Protein AF-A0A6G0WN20-F1 (afdb_monomer_lite)

Sequence (132 aa):
MHGSSQLALGMSSASWMMPFSPRSVHMDTSSSTIPEEWRCRYKTGKCHYPRALKTNKKNGTDSFLLLCERHRRLQNKTKKRSDTKYKADRAMLRVVKRLHPELATAQPHSPETQCIATFSPSELDMLAFYLL

Organism: NCBI:txid100861

Structure (mmCIF, N/CA/C/O backbone):
data_AF-A0A6G0WN20-F1
#
_entry.id   AF-A0A6G0WN20-F1
#
loop_
_atom_site.group_PDB
_atom_site.id
_atom_site.type_symbol
_atom_site.label_atom_id
_atom_site.label_alt_id
_atom_site.label_comp_id
_atom_site.label_asym_id
_atom_site.label_entity_id
_atom_site.label_seq_id
_atom_site.pdbx_PDB_ins_code
_atom_site.Cartn_x
_atom_site.Cartn_y
_atom_site.Cartn_z
_atom_site.occupancy
_atom_site.B_iso_or_equiv
_atom_site.auth_seq_id
_atom_site.auth_comp_id
_atom_site.auth_asym_id
_atom_site.auth_atom_id
_atom_site.pdbx_PDB_model_num
ATOM 1 N N . MET A 1 1 ? 29.671 -37.260 -43.266 1.00 46.41 1 MET A N 1
ATOM 2 C CA . MET A 1 1 ? 29.925 -37.048 -41.827 1.00 46.41 1 MET A CA 1
ATOM 3 C C . MET A 1 1 ? 28.765 -36.237 -41.281 1.00 46.41 1 MET A C 1
ATOM 5 O O . MET A 1 1 ? 28.599 -35.097 -41.686 1.00 46.41 1 MET A O 1
ATOM 9 N N . HIS A 1 2 ? 27.892 -36.882 -40.509 1.00 43.25 2 HIS A N 1
ATOM 10 C CA . HIS A 1 2 ? 26.695 -36.273 -39.927 1.00 43.25 2 HIS A CA 1
ATOM 11 C C . HIS A 1 2 ? 27.062 -35.594 -38.604 1.00 43.25 2 HIS A C 1
ATOM 13 O O . HIS A 1 2 ? 27.810 -36.171 -37.819 1.00 43.25 2 HIS A O 1
ATOM 19 N N . GLY A 1 3 ? 26.531 -34.398 -38.357 1.00 38.94 3 GLY A N 1
ATOM 20 C CA . GLY A 1 3 ? 26.779 -33.653 -37.123 1.00 38.94 3 GLY A CA 1
ATOM 21 C C . GLY A 1 3 ? 25.831 -32.472 -36.962 1.00 38.94 3 GLY A C 1
ATOM 22 O O . GLY A 1 3 ? 26.258 -31.324 -36.976 1.00 38.94 3 GLY A O 1
ATOM 23 N N . SER A 1 4 ? 24.534 -32.761 -36.859 1.00 51.97 4 SER A N 1
ATOM 24 C CA . SER A 1 4 ? 23.513 -31.816 -36.408 1.00 51.97 4 SER A CA 1
ATOM 25 C C . SER A 1 4 ? 23.640 -31.624 -34.896 1.00 51.97 4 SER A C 1
ATOM 27 O O . SER A 1 4 ? 23.427 -32.572 -34.147 1.00 51.97 4 SER A O 1
ATOM 29 N N . SER A 1 5 ? 23.922 -30.403 -34.444 1.00 50.25 5 SER A N 1
ATOM 30 C CA . SER A 1 5 ? 23.819 -30.031 -33.028 1.00 50.25 5 SER A CA 1
ATOM 31 C C . SER A 1 5 ? 22.700 -29.012 -32.863 1.00 50.25 5 SER A C 1
ATOM 33 O O . SER A 1 5 ? 22.910 -27.806 -32.952 1.00 50.25 5 SER A O 1
ATOM 35 N N . GLN A 1 6 ? 21.489 -29.525 -32.648 1.00 53.09 6 GLN A N 1
ATOM 36 C CA . GLN A 1 6 ? 20.390 -28.759 -32.072 1.00 53.09 6 GLN A CA 1
ATOM 37 C C . GLN A 1 6 ? 20.513 -28.846 -30.551 1.00 53.09 6 GLN A C 1
ATOM 39 O O . GLN A 1 6 ? 20.384 -29.928 -29.984 1.00 53.09 6 GLN A O 1
ATOM 44 N N . LEU A 1 7 ? 20.737 -27.715 -29.886 1.00 52.06 7 LEU A N 1
ATOM 45 C CA . LEU A 1 7 ? 20.512 -27.591 -28.449 1.00 52.06 7 LEU A CA 1
ATOM 46 C C . LEU A 1 7 ? 19.322 -26.659 -28.244 1.00 52.06 7 LEU A C 1
ATOM 48 O O . LEU A 1 7 ? 19.456 -25.444 -28.141 1.00 52.06 7 LEU A O 1
ATOM 52 N N . ALA A 1 8 ? 18.138 -27.266 -28.224 1.00 49.22 8 ALA A N 1
ATOM 53 C CA . ALA A 1 8 ? 16.936 -26.657 -27.688 1.00 49.22 8 ALA A CA 1
ATOM 54 C C . ALA A 1 8 ? 17.016 -26.734 -26.157 1.00 49.22 8 ALA A C 1
ATOM 56 O O . ALA A 1 8 ? 16.840 -27.803 -25.575 1.00 49.22 8 ALA A O 1
ATOM 57 N N . LEU A 1 9 ? 17.296 -25.610 -25.499 1.00 53.66 9 LEU A N 1
ATOM 58 C CA . LEU A 1 9 ? 17.080 -25.476 -24.061 1.00 53.66 9 LEU A CA 1
ATOM 59 C C . LEU A 1 9 ? 15.734 -24.788 -23.856 1.00 53.66 9 LEU A C 1
ATOM 61 O O . LEU A 1 9 ? 15.554 -23.608 -24.154 1.00 53.66 9 LEU A O 1
ATOM 65 N N . GLY A 1 10 ? 14.771 -25.596 -23.418 1.00 41.00 10 GLY A N 1
ATOM 66 C CA . GLY A 1 10 ? 13.394 -25.206 -23.177 1.00 41.00 10 GLY A CA 1
ATOM 67 C C . GLY A 1 10 ? 13.287 -24.085 -22.150 1.00 41.00 10 GLY A C 1
ATOM 68 O O . GLY A 1 10 ? 13.831 -24.147 -21.049 1.00 41.00 10 GLY A O 1
ATOM 69 N N . MET A 1 11 ? 12.527 -23.062 -22.521 1.00 49.94 11 MET A N 1
ATOM 70 C CA . MET A 1 11 ? 12.047 -22.030 -21.617 1.00 49.94 11 MET A CA 1
ATOM 71 C C . MET A 1 11 ? 10.964 -22.649 -20.727 1.00 49.94 11 MET A C 1
ATOM 73 O O . MET A 1 11 ? 9.797 -22.726 -21.109 1.00 49.94 11 MET A O 1
ATOM 77 N N . SER A 1 12 ? 11.344 -23.117 -19.538 1.00 52.34 12 SER A N 1
ATOM 78 C CA . SER A 1 12 ? 10.387 -23.551 -18.517 1.00 52.34 12 SER A CA 1
ATOM 79 C C . SER A 1 12 ? 9.661 -22.336 -17.945 1.00 52.34 12 SER A C 1
ATOM 81 O O . SER A 1 12 ? 10.078 -21.714 -16.970 1.00 52.34 12 SER A O 1
ATOM 83 N N . SER A 1 13 ? 8.554 -21.995 -18.594 1.00 59.62 13 SER A N 1
ATOM 84 C CA . SER A 1 13 ? 7.541 -21.083 -18.087 1.00 59.62 13 SER A CA 1
ATOM 85 C C . SER A 1 13 ? 6.750 -21.810 -16.999 1.00 59.62 13 SER A C 1
ATOM 87 O O . SER A 1 13 ? 5.905 -22.647 -17.305 1.00 59.62 13 SER A O 1
ATOM 89 N N . ALA A 1 14 ? 7.038 -21.552 -15.721 1.00 49.69 14 ALA A N 1
ATOM 90 C CA . ALA A 1 14 ? 6.194 -22.058 -14.643 1.00 49.69 14 ALA A CA 1
ATOM 91 C C . ALA A 1 14 ? 6.243 -21.196 -13.374 1.00 49.69 14 ALA A C 1
ATOM 93 O O . ALA A 1 14 ? 7.225 -21.152 -12.641 1.00 49.69 14 ALA A O 1
ATOM 94 N N . SER A 1 15 ? 5.077 -20.617 -13.087 1.00 55.59 15 SER A N 1
ATOM 95 C CA . SER A 1 15 ? 4.463 -20.600 -11.758 1.00 55.59 15 SER A CA 1
ATOM 96 C C . SER A 1 15 ? 5.111 -19.745 -10.659 1.00 55.59 15 SER A C 1
ATOM 98 O O . SER A 1 15 ? 5.663 -20.241 -9.682 1.00 55.59 15 SER A O 1
ATOM 100 N N . TRP A 1 16 ? 4.877 -18.431 -10.732 1.00 49.34 16 TRP A N 1
ATOM 101 C CA . TRP A 1 16 ? 4.882 -17.551 -9.551 1.00 49.34 16 TRP A CA 1
ATOM 102 C C . TRP A 1 16 ? 3.450 -17.232 -9.110 1.00 49.34 16 TRP A C 1
ATOM 104 O O . TRP A 1 16 ? 3.103 -16.094 -8.808 1.00 49.34 16 TRP A O 1
ATOM 114 N N . MET A 1 17 ? 2.591 -18.248 -9.078 1.00 52.72 17 MET A N 1
ATOM 115 C CA . MET A 1 17 ? 1.340 -18.196 -8.328 1.00 52.72 17 MET A CA 1
ATOM 116 C C . MET A 1 17 ? 1.554 -18.980 -7.042 1.00 52.72 17 MET A C 1
ATOM 118 O O . MET A 1 17 ? 1.071 -20.093 -6.892 1.00 52.72 17 MET A O 1
ATOM 122 N N . MET A 1 18 ? 2.329 -18.421 -6.114 1.00 52.88 18 MET A N 1
ATOM 123 C CA . MET A 1 18 ? 2.326 -18.958 -4.758 1.00 52.88 18 MET A CA 1
ATOM 124 C C . MET A 1 18 ? 1.023 -18.498 -4.097 1.00 52.88 18 MET A C 1
ATOM 126 O O . MET A 1 18 ? 0.844 -17.285 -3.919 1.00 52.88 18 MET A O 1
ATOM 130 N N . PRO A 1 19 ? 0.095 -19.408 -3.739 1.00 54.91 19 PRO A N 1
ATOM 131 C CA . PRO A 1 19 ? -1.030 -19.031 -2.910 1.00 54.91 19 PRO A CA 1
ATOM 132 C C . PRO A 1 19 ? -0.466 -18.517 -1.588 1.00 54.91 19 PRO A C 1
ATOM 134 O O . PRO A 1 19 ? 0.390 -19.137 -0.956 1.00 54.91 19 PRO A O 1
ATOM 137 N N . PHE A 1 20 ? -0.928 -17.334 -1.194 1.00 51.66 20 PHE A N 1
ATOM 138 C CA . PHE A 1 20 ? -0.737 -16.795 0.143 1.00 51.66 20 PHE A CA 1
ATOM 139 C C . PHE A 1 20 ? -1.256 -17.846 1.128 1.00 51.66 20 PHE A C 1
ATOM 141 O O . PHE A 1 20 ? -2.457 -17.914 1.359 1.00 51.66 20 PHE A O 1
ATOM 148 N N . SER A 1 21 ? -0.375 -18.683 1.674 1.00 53.06 21 SER A N 1
ATOM 149 C CA . SER A 1 21 ? -0.725 -19.579 2.768 1.00 53.06 21 SER A CA 1
ATOM 150 C C . SER A 1 21 ? -0.775 -18.717 4.028 1.00 53.06 21 SER A C 1
ATOM 152 O O . SER A 1 21 ? 0.272 -18.230 4.478 1.00 53.06 21 SER A O 1
ATOM 154 N N . PRO A 1 22 ? -1.965 -18.404 4.575 1.00 59.03 22 PRO A N 1
ATOM 155 C CA . PRO A 1 22 ? -2.024 -17.696 5.830 1.00 59.03 22 PRO A CA 1
ATOM 156 C C . PRO A 1 22 ? -1.633 -18.711 6.899 1.00 59.03 22 PRO A C 1
ATOM 158 O O . PRO A 1 22 ? -2.443 -19.538 7.309 1.00 59.03 22 PRO A O 1
ATOM 161 N N . ARG A 1 23 ? -0.379 -18.657 7.358 1.00 47.16 23 ARG A N 1
ATOM 162 C CA . ARG A 1 23 ? 0.009 -19.304 8.611 1.00 47.16 23 ARG A CA 1
ATOM 163 C C . ARG A 1 23 ? -0.827 -18.650 9.707 1.00 47.16 23 ARG A C 1
ATOM 165 O O . ARG A 1 23 ? -0.546 -17.528 10.131 1.00 47.16 23 ARG A O 1
ATOM 172 N N . SER A 1 24 ? -1.925 -19.316 10.048 1.00 47.97 24 SER A N 1
ATOM 173 C CA . SER A 1 24 ? -2.909 -18.847 11.005 1.00 47.97 24 SER A CA 1
ATOM 174 C C . SER A 1 24 ? -2.314 -18.992 12.395 1.00 47.97 24 SER A C 1
ATOM 176 O O . SER A 1 24 ? -2.392 -20.038 13.029 1.00 47.97 24 SER A O 1
ATOM 178 N N . VAL A 1 25 ? -1.647 -17.935 12.847 1.00 51.78 25 VAL A N 1
ATOM 179 C CA . VAL A 1 25 ? -1.447 -17.706 14.274 1.00 51.78 25 VAL A CA 1
ATOM 180 C C . VAL A 1 25 ? -2.804 -17.300 14.841 1.00 51.78 25 VAL A C 1
ATOM 182 O O . VAL A 1 25 ? -3.147 -16.120 14.904 1.00 51.78 25 VAL A O 1
ATOM 185 N N . HIS A 1 26 ? -3.612 -18.307 15.168 1.00 50.72 26 HIS A N 1
ATOM 186 C CA . HIS A 1 26 ? -4.741 -18.148 16.070 1.00 50.72 26 HIS A CA 1
ATOM 187 C C . HIS A 1 26 ? -4.150 -17.824 17.443 1.00 50.72 26 HIS A C 1
ATOM 189 O O . HIS A 1 26 ? -3.613 -18.689 18.122 1.00 50.72 26 HIS A O 1
ATOM 195 N N . MET A 1 27 ? -4.147 -16.540 17.787 1.00 51.19 27 MET A N 1
ATOM 196 C CA . MET A 1 27 ? -4.046 -16.116 19.175 1.00 51.19 27 MET A CA 1
ATOM 197 C C . MET A 1 27 ? -5.474 -15.956 19.666 1.00 51.19 27 MET A C 1
ATOM 199 O O . MET A 1 27 ? -6.192 -15.060 19.213 1.00 51.19 27 MET A O 1
ATOM 203 N N . ASP A 1 28 ? -5.875 -16.870 20.541 1.00 53.25 28 ASP A N 1
ATOM 204 C CA . ASP A 1 28 ? -7.105 -16.801 21.309 1.00 53.25 28 ASP A CA 1
ATOM 205 C C . ASP A 1 28 ? -7.144 -15.468 22.061 1.00 53.25 28 ASP A C 1
ATOM 207 O O . ASP A 1 28 ? -6.297 -15.168 22.900 1.00 53.25 28 ASP A O 1
ATOM 211 N N . THR A 1 29 ? -8.101 -14.614 21.713 1.00 49.28 29 THR A N 1
ATOM 212 C CA . THR A 1 29 ? -8.451 -13.447 22.522 1.00 49.28 29 THR A CA 1
ATOM 213 C C . THR A 1 29 ? -9.907 -13.607 22.900 1.00 49.28 29 THR A C 1
ATOM 215 O O . THR A 1 29 ? -10.785 -13.698 22.042 1.00 49.28 29 THR A O 1
ATOM 218 N N . SER A 1 30 ? -10.096 -13.716 24.207 1.00 49.28 30 SER A N 1
ATOM 219 C CA . SER A 1 30 ? -11.337 -13.876 24.944 1.00 49.28 30 SER A CA 1
ATOM 220 C C . SER A 1 30 ? -12.501 -13.067 24.370 1.00 49.28 30 SER A C 1
ATOM 222 O O . SER A 1 30 ? -12.371 -11.914 23.956 1.00 49.28 30 SER A O 1
ATOM 224 N N . SER A 1 31 ? -13.660 -13.718 24.369 1.00 47.66 31 SER A N 1
ATOM 225 C CA . SER A 1 31 ? -14.963 -13.279 23.881 1.00 47.66 31 SER A CA 1
ATOM 226 C C . SER A 1 31 ? -15.510 -12.051 24.618 1.00 47.66 31 SER A C 1
ATOM 228 O O . SER A 1 31 ? -16.477 -12.141 25.371 1.00 47.66 31 SER A O 1
ATOM 230 N N . SER A 1 32 ? -14.918 -10.887 24.372 1.00 52.62 32 SER A N 1
ATOM 231 C CA . SER A 1 32 ? -15.559 -9.597 24.602 1.00 52.62 32 SER A CA 1
ATOM 232 C C . SER A 1 32 ? -15.857 -9.012 23.228 1.00 52.62 32 SER A C 1
ATOM 234 O O . SER A 1 32 ? -14.950 -8.641 22.480 1.00 52.62 32 SER A O 1
ATOM 236 N N . THR A 1 33 ? -17.124 -9.060 22.820 1.00 63.81 33 THR A N 1
ATOM 237 C CA . THR A 1 33 ? -17.585 -8.609 21.505 1.00 63.81 33 THR A CA 1
ATOM 238 C C . THR A 1 33 ? -17.261 -7.130 21.331 1.00 63.81 33 THR A C 1
ATOM 240 O O . THR A 1 33 ? -17.991 -6.268 21.814 1.00 63.81 33 THR A O 1
ATOM 243 N N . ILE A 1 34 ? -16.152 -6.830 20.652 1.00 68.69 34 ILE A N 1
ATOM 244 C CA . ILE A 1 34 ? -15.786 -5.460 20.285 1.00 68.69 34 ILE A CA 1
ATOM 245 C C . ILE A 1 34 ? -16.974 -4.863 19.516 1.00 68.69 34 ILE A C 1
ATOM 247 O O . ILE A 1 34 ? -17.390 -5.479 18.523 1.00 68.69 34 ILE A O 1
ATOM 251 N N . PRO A 1 35 ? -17.508 -3.699 19.938 1.00 77.12 35 PRO A N 1
ATOM 252 C CA . PRO A 1 35 ? -18.593 -3.028 19.237 1.00 77.12 35 PRO A CA 1
ATOM 253 C C . PRO A 1 35 ? -18.274 -2.894 17.747 1.00 77.12 35 PRO A C 1
ATOM 255 O O . PRO A 1 35 ? -17.145 -2.557 17.378 1.00 77.12 35 PRO A O 1
ATOM 258 N N . GLU A 1 36 ? -19.254 -3.151 16.878 1.00 75.50 36 GLU A N 1
ATOM 259 C CA . GLU A 1 36 ? -19.048 -3.167 15.420 1.00 75.50 36 GLU A CA 1
ATOM 260 C C . GLU A 1 36 ? -18.453 -1.843 14.905 1.00 75.50 36 GLU A C 1
ATOM 262 O O . GLU A 1 36 ? -17.641 -1.821 13.982 1.00 75.50 36 GLU A O 1
ATOM 267 N N . GLU A 1 37 ? -18.762 -0.727 15.566 1.00 78.69 37 GLU A N 1
ATOM 268 C CA . GLU A 1 37 ? -18.202 0.582 15.240 1.00 78.69 37 GLU A CA 1
ATOM 269 C C . GLU A 1 37 ? -16.666 0.635 15.351 1.00 78.69 37 GLU A C 1
ATOM 271 O O . GLU A 1 37 ? -16.000 1.301 14.548 1.00 78.69 37 GLU A O 1
ATOM 276 N N . TRP A 1 38 ? -16.082 -0.098 16.299 1.00 83.69 38 TRP A N 1
ATOM 277 C CA . TRP A 1 38 ? -14.648 -0.069 16.610 1.00 83.69 38 TRP A CA 1
ATOM 278 C C . TRP A 1 38 ? -13.857 -1.082 15.783 1.00 83.69 38 TRP A C 1
ATOM 280 O O . TRP A 1 38 ? -12.622 -1.135 15.831 1.00 83.69 38 TRP A O 1
ATOM 290 N N . ARG A 1 39 ? -14.568 -1.867 14.976 1.00 90.31 39 ARG A N 1
ATOM 291 C CA . ARG A 1 39 ? -14.006 -2.874 14.096 1.00 90.31 39 ARG A CA 1
ATOM 292 C C . ARG A 1 39 ? -13.323 -2.240 12.885 1.00 90.31 39 ARG A C 1
ATOM 294 O O . ARG A 1 39 ? -13.679 -1.162 12.398 1.00 90.31 39 ARG A O 1
ATOM 301 N N . CYS A 1 40 ? -12.283 -2.911 12.404 1.00 93.00 40 CYS A N 1
ATOM 302 C CA . CYS A 1 40 ? -11.540 -2.508 11.219 1.00 93.00 40 CYS A CA 1
ATOM 303 C C . CYS A 1 40 ? -12.409 -2.533 9.951 1.00 93.00 40 CYS A C 1
ATOM 305 O O . CYS A 1 40 ? -12.949 -3.569 9.576 1.00 93.00 40 CYS A O 1
ATOM 307 N N . ARG A 1 41 ? -12.411 -1.423 9.202 1.00 90.94 41 ARG A N 1
ATOM 308 C CA . ARG A 1 41 ? -13.181 -1.260 7.954 1.00 90.94 41 ARG A CA 1
ATOM 309 C C . ARG A 1 41 ? -12.383 -1.624 6.697 1.00 90.94 41 ARG A C 1
ATOM 311 O O . ARG A 1 41 ? -12.336 -0.865 5.732 1.00 90.94 41 ARG A O 1
ATOM 318 N N . TYR A 1 42 ? -11.665 -2.747 6.717 1.00 93.06 42 TYR A N 1
ATOM 319 C CA . TYR A 1 42 ? -10.918 -3.176 5.529 1.00 93.06 42 TYR A CA 1
ATOM 320 C C . TYR A 1 42 ? -11.870 -3.602 4.405 1.00 93.06 42 TYR A C 1
ATOM 322 O O . TYR A 1 42 ? -12.911 -4.195 4.669 1.00 93.06 42 TYR A O 1
ATOM 330 N N . LYS A 1 43 ? -11.484 -3.345 3.147 1.00 88.62 43 LYS A N 1
ATOM 331 C CA . LYS A 1 43 ? -12.343 -3.505 1.956 1.00 88.62 43 LYS A CA 1
ATOM 332 C C . LYS A 1 43 ? -12.970 -4.893 1.769 1.00 88.62 43 LYS A C 1
ATOM 334 O O . LYS A 1 43 ? -13.970 -5.007 1.083 1.00 88.62 43 LYS A O 1
ATOM 339 N N . THR A 1 44 ? -12.395 -5.946 2.351 1.00 84.44 44 THR A N 1
ATOM 340 C CA . THR A 1 44 ? -12.942 -7.311 2.264 1.00 84.44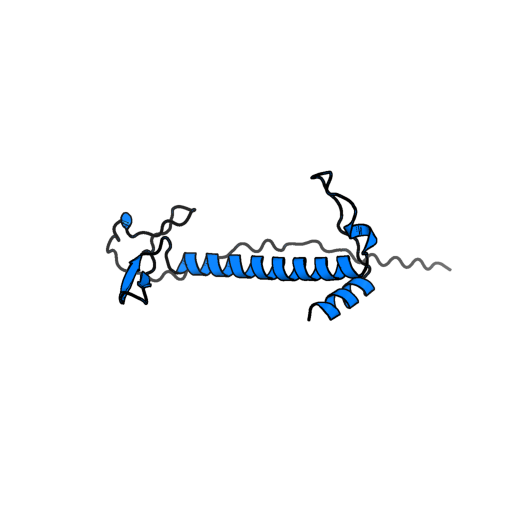 44 THR A CA 1
ATOM 341 C C . THR A 1 44 ? -13.991 -7.627 3.338 1.00 84.44 44 THR A C 1
ATOM 343 O O . THR A 1 44 ? -14.452 -8.761 3.403 1.00 84.44 44 THR A O 1
ATOM 346 N N . GLY A 1 45 ? -14.353 -6.668 4.200 1.00 75.56 45 GLY A N 1
ATOM 347 C CA . GLY A 1 45 ? -15.523 -6.728 5.090 1.00 75.56 45 GLY A CA 1
ATOM 348 C C . GLY A 1 45 ? -15.461 -7.700 6.278 1.00 75.56 45 GLY A C 1
ATOM 349 O O . GLY A 1 45 ? -16.381 -7.715 7.082 1.00 75.56 45 GLY A O 1
ATOM 350 N N . LYS A 1 46 ? -14.399 -8.504 6.429 1.00 82.50 46 LYS A N 1
ATOM 351 C CA . LYS A 1 46 ? -14.335 -9.619 7.407 1.00 82.50 46 LYS A CA 1
ATOM 352 C C . LYS A 1 46 ? -13.275 -9.453 8.507 1.00 82.50 46 LYS A C 1
ATOM 354 O O . LYS A 1 46 ? -12.712 -10.430 8.990 1.00 82.50 46 LYS A O 1
ATOM 359 N N . CYS A 1 47 ? -12.894 -8.225 8.858 1.00 89.62 47 CYS A N 1
ATOM 360 C CA . CYS A 1 47 ? -11.818 -8.016 9.830 1.00 89.62 47 CYS A CA 1
ATOM 361 C C . CYS A 1 47 ? -12.367 -7.863 11.248 1.00 89.62 47 CYS A C 1
ATOM 363 O O . CYS A 1 47 ? -12.867 -6.799 11.568 1.00 89.62 47 CYS A O 1
ATOM 365 N N . HIS A 1 48 ? -12.206 -8.861 12.117 1.00 89.19 48 HIS A N 1
ATOM 366 C CA . HIS A 1 48 ? -12.698 -8.797 13.505 1.00 89.19 48 HIS A CA 1
ATOM 367 C C . HIS A 1 48 ? -11.799 -7.999 14.467 1.00 89.19 48 HIS A C 1
ATOM 369 O O . HIS A 1 48 ? -12.179 -7.749 15.605 1.00 89.19 48 HIS A O 1
ATOM 375 N N . TYR A 1 49 ? -10.615 -7.577 14.019 1.00 89.94 49 TYR A N 1
ATOM 376 C CA . TYR A 1 49 ? -9.672 -6.831 14.852 1.00 89.94 49 TYR A CA 1
ATOM 377 C C . TYR A 1 49 ? -10.107 -5.370 15.057 1.00 89.94 49 TYR A C 1
ATOM 379 O O . TYR A 1 49 ? -10.638 -4.756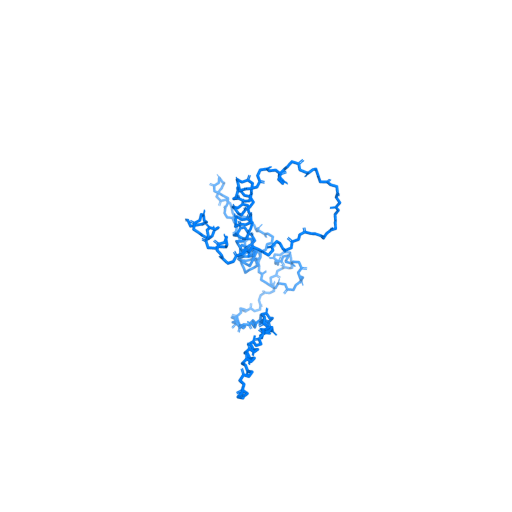 14.118 1.00 89.94 49 TYR A O 1
ATOM 387 N N . PRO A 1 50 ? -9.808 -4.776 16.229 1.00 91.50 50 PRO A N 1
ATOM 388 C CA . PRO A 1 50 ? -10.082 -3.369 16.486 1.00 91.50 50 PRO A CA 1
ATOM 389 C C . PRO A 1 50 ? -9.236 -2.465 15.586 1.00 91.50 50 PRO A C 1
ATOM 391 O O . PRO A 1 50 ? -8.172 -2.843 15.079 1.00 91.50 50 PRO A O 1
ATOM 394 N N . ARG A 1 51 ? -9.716 -1.241 15.383 1.00 93.94 51 ARG A N 1
ATOM 395 C CA . ARG A 1 51 ? -8.964 -0.173 14.719 1.00 93.94 51 ARG A CA 1
ATOM 396 C C . ARG A 1 51 ? -7.683 0.152 15.485 1.00 93.94 51 ARG A C 1
ATOM 398 O O . ARG A 1 51 ? -7.660 0.144 16.710 1.00 93.94 51 ARG A O 1
ATOM 405 N N . AL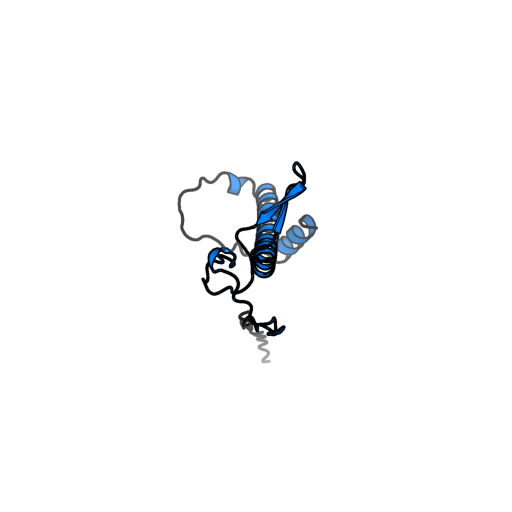A A 1 52 ? -6.613 0.448 14.753 1.00 92.94 52 ALA A N 1
ATOM 406 C CA . ALA A 1 52 ? -5.366 0.898 15.360 1.00 92.94 52 ALA A CA 1
ATOM 407 C C . ALA A 1 52 ? -5.513 2.321 15.917 1.00 92.94 52 ALA A C 1
ATOM 409 O O . ALA A 1 52 ? -6.264 3.121 15.361 1.00 92.94 52 ALA A O 1
ATOM 410 N N . LEU A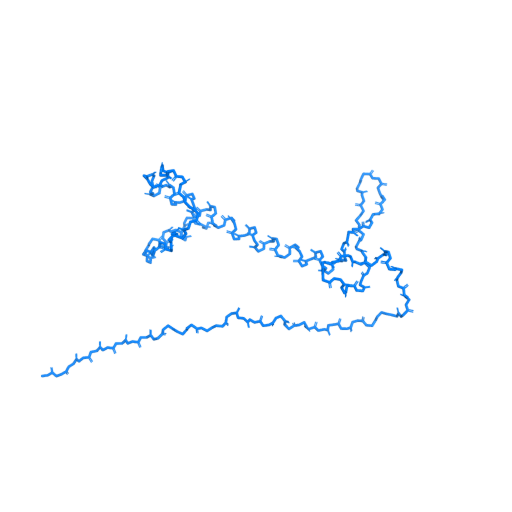 1 53 ? -4.765 2.648 16.968 1.00 92.69 53 LEU A N 1
ATOM 411 C CA . LEU A 1 53 ? -4.681 4.002 17.511 1.00 92.69 53 LEU A CA 1
ATOM 412 C C . LEU A 1 53 ? -3.522 4.770 16.870 1.00 92.69 53 LEU A C 1
ATOM 414 O O . LEU A 1 53 ? -2.476 4.209 16.539 1.00 92.69 53 LEU A O 1
ATOM 418 N N . LYS A 1 54 ? -3.716 6.074 16.695 1.00 92.19 54 LYS A N 1
ATOM 419 C CA . LYS A 1 54 ? -2.676 7.032 16.336 1.00 92.19 54 LYS A CA 1
ATOM 420 C C . LYS A 1 54 ? -2.729 8.194 17.318 1.00 92.19 54 LYS A C 1
ATOM 422 O O . LYS A 1 54 ? -3.682 8.975 17.298 1.00 92.19 54 LYS A O 1
ATOM 427 N N . THR A 1 55 ? -1.670 8.329 18.105 1.00 92.81 55 THR A N 1
ATOM 428 C CA . THR A 1 55 ? -1.463 9.468 18.998 1.00 92.81 55 THR A CA 1
ATOM 429 C C . THR A 1 55 ? -1.176 10.722 18.183 1.00 92.81 55 THR A C 1
ATOM 431 O O . THR A 1 55 ? -0.288 10.748 17.320 1.00 92.81 55 THR A O 1
ATOM 434 N N . ASN A 1 56 ? -1.943 11.779 18.429 1.00 88.62 56 ASN A N 1
ATOM 435 C CA . ASN A 1 56 ? -1.690 13.080 17.840 1.00 88.62 56 ASN A CA 1
ATOM 436 C C . ASN A 1 56 ? -0.583 13.790 18.626 1.00 88.62 56 ASN A C 1
ATOM 438 O O . ASN A 1 56 ? -0.772 14.172 19.774 1.00 88.62 56 ASN A O 1
ATOM 442 N N . LYS A 1 57 ? 0.568 14.017 17.987 1.00 86.56 57 LYS A N 1
ATOM 443 C CA . LYS A 1 57 ? 1.743 14.615 18.637 1.00 86.56 57 LYS A CA 1
ATOM 444 C C . LYS A 1 57 ? 1.519 16.057 19.125 1.00 86.56 57 LYS A C 1
ATOM 446 O O . LYS A 1 57 ? 2.242 16.503 20.004 1.00 86.56 57 LYS A O 1
ATOM 451 N N . LYS A 1 58 ? 0.545 16.786 18.564 1.00 89.00 58 LYS A N 1
ATOM 452 C CA . LYS A 1 58 ? 0.251 18.181 18.935 1.00 89.00 58 LYS A CA 1
ATOM 453 C C . LYS A 1 58 ? -0.614 18.285 20.195 1.00 89.00 58 LYS A C 1
ATOM 455 O O . LYS A 1 58 ? -0.419 19.195 20.988 1.00 89.00 58 LYS A O 1
ATOM 460 N N . ASN A 1 59 ? -1.562 17.366 20.363 1.00 88.38 59 ASN A N 1
ATOM 461 C CA . ASN A 1 59 ? -2.586 17.438 21.410 1.00 88.38 59 ASN A CA 1
ATOM 462 C C . ASN A 1 59 ? -2.473 16.299 22.439 1.00 88.38 59 ASN A C 1
ATOM 464 O O . ASN A 1 59 ? -3.219 16.286 23.409 1.00 88.38 59 ASN A O 1
ATOM 468 N N . GLY A 1 60 ? -1.596 15.315 22.211 1.00 88.56 60 GLY A N 1
ATOM 469 C CA . GLY A 1 60 ? -1.437 14.127 23.059 1.00 88.56 60 GLY A CA 1
ATOM 470 C C . GLY A 1 60 ? -2.598 13.129 22.988 1.00 88.56 60 GLY A C 1
ATOM 471 O O . GLY A 1 60 ? -2.516 12.062 23.578 1.00 88.56 60 GLY A O 1
ATOM 472 N N . THR A 1 61 ? -3.675 13.451 22.268 1.00 90.62 61 THR A N 1
ATOM 473 C CA . THR A 1 61 ? -4.888 12.631 22.198 1.00 90.62 61 THR A CA 1
ATOM 474 C C . THR A 1 61 ? -4.736 11.465 21.225 1.00 90.62 61 THR A C 1
ATOM 476 O O . THR A 1 61 ? -4.231 11.635 20.109 1.00 90.62 61 THR A O 1
ATOM 479 N N . ASP A 1 62 ? -5.247 10.299 21.611 1.00 90.88 62 ASP A N 1
ATOM 480 C CA . ASP A 1 62 ? -5.326 9.130 20.743 1.00 90.88 62 ASP A CA 1
ATOM 481 C C . ASP A 1 62 ? -6.562 9.177 19.845 1.00 90.88 62 ASP A C 1
ATOM 483 O O . ASP A 1 62 ? -7.673 9.478 20.273 1.00 90.88 62 ASP A O 1
ATOM 487 N N . SER A 1 63 ? -6.360 8.866 18.566 1.00 89.62 63 SER A N 1
ATOM 488 C CA . SER A 1 63 ? -7.424 8.792 17.565 1.00 89.62 63 SER A CA 1
ATOM 489 C C . SER A 1 63 ? -7.430 7.424 16.894 1.00 89.62 63 SER A C 1
ATOM 491 O O . SER A 1 63 ? -6.375 6.885 16.551 1.00 89.62 63 SER A O 1
ATOM 493 N N . PHE A 1 64 ? -8.613 6.848 16.682 1.00 90.88 64 PHE A N 1
ATOM 494 C CA . PHE A 1 64 ? -8.742 5.592 15.947 1.00 90.88 64 PHE A CA 1
ATOM 495 C C . PHE A 1 64 ? -8.513 5.804 14.448 1.00 90.88 64 PHE A C 1
ATOM 497 O O . PHE A 1 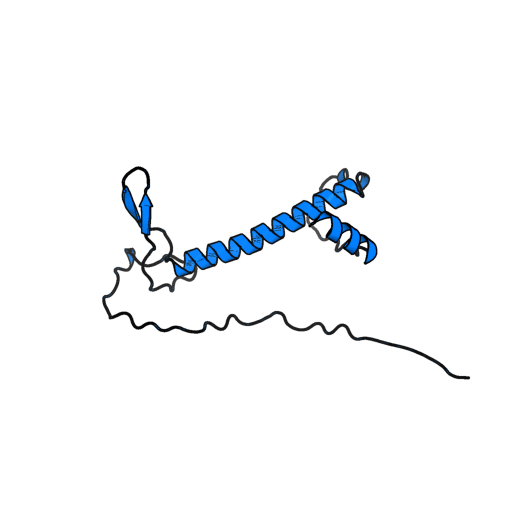64 ? -9.112 6.668 13.809 1.00 90.88 64 PHE A O 1
ATOM 504 N N . LEU A 1 65 ? -7.677 4.956 13.859 1.00 92.00 65 LEU A N 1
ATOM 505 C CA . LEU A 1 65 ? -7.512 4.833 12.417 1.00 92.00 65 LEU A CA 1
ATOM 506 C C . LEU A 1 65 ? -8.679 4.055 11.791 1.00 92.00 65 LEU A C 1
ATOM 508 O O . LEU A 1 65 ? -9.503 3.448 12.466 1.00 92.00 65 LEU A O 1
ATOM 512 N N . LEU A 1 66 ? -8.743 4.029 10.459 1.00 92.38 66 LEU A N 1
ATOM 513 C CA . LEU A 1 66 ? -9.752 3.248 9.727 1.00 92.38 66 LEU A CA 1
ATOM 514 C C . LEU A 1 66 ? -9.501 1.734 9.782 1.00 92.38 66 LEU A C 1
ATOM 516 O O . LEU A 1 66 ? -10.432 0.927 9.718 1.00 92.38 66 LEU A O 1
ATOM 520 N N . LEU A 1 67 ? -8.229 1.344 9.862 1.00 94.62 67 LEU A N 1
ATOM 521 C CA . LEU A 1 67 ? -7.791 -0.040 9.747 1.00 94.62 67 LEU A CA 1
ATOM 522 C C . LEU A 1 67 ? -7.146 -0.520 11.040 1.00 94.62 67 LEU A C 1
ATOM 524 O O . LEU A 1 67 ? -6.540 0.257 11.776 1.00 94.62 67 LEU A O 1
ATOM 528 N N . CYS A 1 68 ? -7.237 -1.826 11.278 1.00 94.69 68 CYS A N 1
ATOM 529 C CA . CYS A 1 68 ? -6.412 -2.482 12.276 1.00 94.69 68 CYS A CA 1
ATOM 530 C C . CYS A 1 68 ? -4.942 -2.463 11.853 1.00 94.69 68 CYS A C 1
ATOM 532 O O . CYS A 1 68 ? -4.585 -2.289 10.679 1.00 94.69 68 CYS A O 1
ATOM 534 N N . GLU A 1 69 ? -4.083 -2.743 12.820 1.00 94.94 69 GLU A N 1
ATOM 535 C CA . GLU A 1 69 ? -2.640 -2.712 12.635 1.00 94.94 69 GLU A CA 1
ATOM 536 C C . GLU A 1 69 ? -2.156 -3.739 11.588 1.00 94.94 69 GLU A C 1
ATOM 538 O O . GLU A 1 69 ? -1.273 -3.453 10.777 1.00 94.94 69 GLU A O 1
ATOM 543 N N . ARG A 1 70 ? -2.813 -4.905 11.500 1.00 94.69 70 ARG A N 1
ATOM 544 C CA . ARG A 1 70 ? -2.535 -5.928 10.476 1.00 94.69 70 ARG A CA 1
ATOM 545 C C . ARG A 1 70 ? -2.732 -5.395 9.053 1.00 94.69 70 ARG A C 1
ATOM 547 O O . ARG A 1 70 ? -1.839 -5.524 8.214 1.00 94.69 70 ARG A O 1
ATOM 554 N N . HIS A 1 71 ? -3.887 -4.794 8.764 1.00 96.31 71 HIS A N 1
ATOM 555 C CA . HIS A 1 71 ? -4.183 -4.287 7.420 1.00 96.31 71 HIS A CA 1
ATOM 556 C C . HIS A 1 71 ? -3.370 -3.041 7.075 1.00 96.31 71 HIS A C 1
ATOM 558 O O . HIS A 1 71 ? -2.959 -2.889 5.924 1.00 96.31 71 HIS A O 1
ATOM 564 N N . ARG A 1 72 ? -3.052 -2.203 8.065 1.00 95.31 72 ARG A N 1
ATOM 565 C CA . ARG A 1 72 ? -2.136 -1.073 7.895 1.00 95.31 72 ARG A CA 1
ATOM 566 C C . ARG A 1 72 ? -0.744 -1.532 7.449 1.00 95.31 72 ARG A C 1
ATOM 568 O O . ARG A 1 72 ? -0.204 -1.012 6.474 1.00 95.31 72 ARG A O 1
ATOM 575 N N . ARG A 1 73 ? -0.181 -2.562 8.091 1.00 95.81 73 ARG A N 1
ATOM 576 C CA . ARG A 1 73 ? 1.111 -3.149 7.686 1.00 95.81 73 ARG A CA 1
ATOM 577 C C . ARG A 1 73 ? 1.060 -3.752 6.285 1.00 95.81 73 ARG A C 1
ATOM 579 O O . ARG A 1 73 ? 1.999 -3.575 5.511 1.00 95.81 73 ARG A O 1
ATOM 586 N N . LEU A 1 74 ? -0.040 -4.418 5.933 1.00 95.38 74 LEU A N 1
ATOM 587 C CA . LEU A 1 74 ? -0.228 -4.975 4.593 1.00 95.38 74 LEU A CA 1
ATOM 588 C C . LEU A 1 74 ? -0.283 -3.882 3.515 1.00 95.38 74 LEU A C 1
ATOM 590 O O . LEU A 1 74 ? 0.352 -4.021 2.466 1.00 95.38 74 LEU A O 1
ATOM 594 N N . GLN A 1 75 ? -0.995 -2.783 3.777 1.00 95.75 75 GLN A N 1
ATOM 595 C CA . GLN A 1 75 ? -1.016 -1.623 2.885 1.00 95.75 75 GLN A CA 1
ATOM 596 C C . GLN A 1 75 ? 0.379 -1.015 2.728 1.00 95.75 75 GLN A C 1
ATOM 598 O O . GLN A 1 75 ? 0.826 -0.837 1.599 1.00 95.75 75 GLN A O 1
ATOM 603 N N . ASN A 1 76 ? 1.108 -0.798 3.826 1.00 96.56 76 ASN A N 1
ATOM 604 C CA . ASN A 1 76 ? 2.479 -0.278 3.782 1.00 96.56 76 ASN A CA 1
ATOM 605 C C . ASN A 1 76 ? 3.414 -1.189 2.975 1.00 96.56 76 ASN A C 1
ATOM 607 O O . ASN A 1 76 ? 4.207 -0.708 2.169 1.00 96.56 76 ASN A O 1
ATOM 611 N N . LYS A 1 77 ? 3.297 -2.512 3.141 1.00 97.50 77 LYS A N 1
ATOM 612 C CA . LYS A 1 77 ? 4.068 -3.497 2.371 1.00 97.50 77 LYS A CA 1
ATOM 613 C C . LYS A 1 77 ? 3.747 -3.427 0.877 1.00 97.50 77 LYS A C 1
ATOM 615 O O . LYS A 1 77 ? 4.658 -3.468 0.056 1.00 97.50 77 LYS A O 1
ATOM 620 N N . THR A 1 78 ? 2.467 -3.311 0.529 1.00 96.12 78 THR A N 1
ATOM 621 C CA . THR A 1 78 ? 2.011 -3.210 -0.866 1.00 96.12 78 THR A CA 1
ATOM 622 C C . THR A 1 78 ? 2.496 -1.911 -1.501 1.00 96.12 78 THR A C 1
ATOM 624 O O . THR A 1 78 ? 3.109 -1.952 -2.563 1.00 96.12 78 THR A O 1
ATOM 627 N N . LYS A 1 79 ? 2.323 -0.785 -0.799 1.00 96.31 79 LYS A N 1
ATOM 628 C CA . LYS A 1 79 ? 2.824 0.523 -1.223 1.00 96.31 79 LYS A CA 1
ATOM 629 C C . LYS A 1 79 ? 4.340 0.519 -1.409 1.00 96.31 79 LYS A C 1
ATOM 631 O O . LYS A 1 79 ? 4.826 1.005 -2.419 1.00 96.31 79 LYS A O 1
ATOM 636 N N . LYS A 1 80 ? 5.100 -0.072 -0.481 1.00 97.94 80 LYS A N 1
ATOM 637 C CA . LYS A 1 80 ? 6.560 -0.186 -0.613 1.00 97.94 80 LYS A CA 1
ATOM 638 C C . LYS A 1 80 ? 6.946 -0.919 -1.900 1.00 97.94 80 LYS A C 1
ATOM 640 O O . LYS A 1 80 ? 7.807 -0.442 -2.626 1.00 97.94 80 LYS A O 1
ATOM 645 N N . ARG A 1 81 ? 6.292 -2.047 -2.201 1.00 97.38 81 ARG A N 1
ATOM 646 C CA . ARG A 1 81 ? 6.544 -2.808 -3.436 1.00 97.38 81 ARG A CA 1
ATOM 647 C C . ARG A 1 81 ? 6.260 -1.976 -4.686 1.00 97.38 81 ARG A C 1
ATOM 649 O O . ARG A 1 81 ? 7.098 -1.945 -5.582 1.00 97.38 81 ARG A O 1
ATOM 656 N N . SER A 1 82 ? 5.115 -1.294 -4.737 1.00 98.00 82 SER A N 1
ATOM 657 C CA . SER A 1 82 ? 4.777 -0.451 -5.887 1.00 98.00 82 SER A CA 1
ATOM 658 C C . SER A 1 82 ? 5.720 0.743 -6.016 1.00 98.00 82 SER A C 1
ATOM 660 O O . SER A 1 82 ? 6.181 1.019 -7.113 1.00 98.00 82 SER A O 1
ATOM 662 N N . ASP A 1 83 ? 6.068 1.414 -4.916 1.00 96.06 83 ASP A N 1
ATOM 663 C CA . ASP A 1 83 ? 6.981 2.563 -4.927 1.00 96.06 83 ASP A CA 1
ATOM 664 C C . ASP A 1 83 ? 8.381 2.153 -5.413 1.00 96.06 83 ASP A C 1
ATOM 666 O O . ASP A 1 83 ? 9.001 2.888 -6.177 1.00 96.06 83 ASP A O 1
ATOM 670 N N . THR A 1 84 ? 8.874 0.972 -5.017 1.00 94.44 84 THR A N 1
ATOM 671 C CA . THR A 1 84 ? 10.137 0.421 -5.533 1.00 94.44 84 THR A CA 1
ATOM 672 C C . THR A 1 84 ? 10.061 0.168 -7.035 1.00 94.44 84 THR A C 1
ATOM 674 O O . THR A 1 84 ? 10.958 0.602 -7.753 1.00 94.44 84 THR A O 1
ATOM 677 N N . LYS A 1 85 ? 8.982 -0.465 -7.518 1.00 95.50 85 LYS A N 1
ATOM 678 C CA . LYS A 1 85 ? 8.769 -0.668 -8.957 1.00 95.50 85 LYS A CA 1
ATOM 679 C C . LYS A 1 85 ? 8.764 0.670 -9.703 1.00 95.50 85 LYS A C 1
ATOM 681 O O . LYS A 1 85 ? 9.554 0.862 -10.615 1.00 95.50 85 LYS A O 1
ATOM 686 N N . TYR A 1 86 ? 7.957 1.632 -9.256 1.00 95.56 86 TYR A N 1
ATOM 687 C CA . TYR A 1 86 ? 7.873 2.947 -9.893 1.00 95.56 86 TYR A CA 1
ATOM 688 C C . TYR A 1 86 ? 9.196 3.715 -9.871 1.00 95.56 86 TYR A C 1
ATOM 690 O O . TYR A 1 86 ? 9.480 4.459 -10.807 1.00 95.56 86 TYR A O 1
ATOM 698 N N . LYS A 1 87 ? 10.019 3.557 -8.826 1.00 94.44 87 LYS A N 1
ATOM 699 C CA . LYS A 1 87 ? 11.367 4.141 -8.785 1.00 94.44 87 LYS A CA 1
ATOM 700 C C . LYS A 1 87 ? 12.276 3.542 -9.857 1.00 94.44 87 LYS A C 1
ATOM 702 O O . LYS A 1 87 ? 12.951 4.317 -10.534 1.00 94.44 87 LYS A O 1
ATOM 707 N N . ALA A 1 88 ? 12.271 2.218 -10.012 1.00 91.25 88 ALA A N 1
ATOM 708 C CA . ALA A 1 88 ? 13.036 1.526 -11.048 1.00 91.25 88 ALA A CA 1
ATOM 709 C C . ALA A 1 88 ? 12.561 1.938 -12.450 1.00 91.25 88 ALA A C 1
ATOM 711 O O . ALA A 1 88 ? 13.370 2.399 -13.252 1.00 91.25 88 ALA A O 1
ATOM 712 N N . ASP A 1 89 ? 11.248 1.913 -12.697 1.00 89.94 89 ASP A N 1
ATOM 713 C CA . ASP A 1 89 ? 10.650 2.328 -13.972 1.00 89.94 89 ASP A CA 1
ATOM 714 C C . ASP A 1 89 ? 11.023 3.782 -14.315 1.00 89.94 89 ASP A C 1
ATOM 716 O O . ASP A 1 89 ? 11.446 4.085 -15.429 1.00 89.94 89 ASP A O 1
ATOM 720 N N . ARG A 1 90 ? 10.962 4.708 -13.344 1.00 93.12 9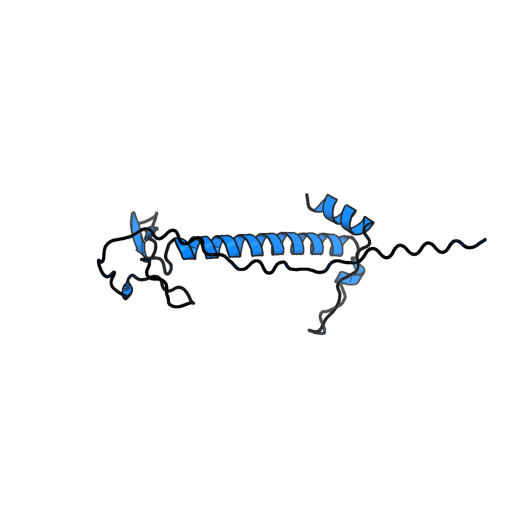0 ARG A N 1
ATOM 721 C CA . ARG A 1 90 ? 11.394 6.101 -13.566 1.00 93.12 90 ARG A CA 1
ATOM 722 C C . ARG A 1 90 ? 12.877 6.222 -13.885 1.00 93.12 90 ARG A C 1
ATOM 724 O O . ARG A 1 90 ? 13.264 7.136 -14.607 1.00 93.12 90 ARG A O 1
ATOM 731 N N . ALA A 1 91 ? 13.711 5.386 -13.284 1.00 92.50 91 ALA A N 1
ATOM 732 C CA . ALA A 1 91 ? 15.141 5.419 -13.522 1.00 92.50 91 ALA A CA 1
ATOM 733 C C . ALA A 1 91 ? 15.475 4.867 -14.917 1.00 92.50 91 ALA A C 1
ATOM 735 O O . ALA A 1 91 ? 16.212 5.524 -15.647 1.00 92.50 91 ALA A O 1
ATOM 736 N N . MET A 1 92 ? 14.814 3.785 -15.337 1.00 86.94 92 MET A N 1
ATOM 737 C CA . MET A 1 92 ? 14.850 3.273 -16.711 1.00 86.94 92 MET A CA 1
ATOM 738 C C . MET A 1 92 ? 14.427 4.339 -17.724 1.00 86.94 92 MET A C 1
ATOM 740 O O . MET A 1 92 ? 15.177 4.632 -18.648 1.00 86.94 92 MET A O 1
ATOM 744 N N . LEU A 1 93 ? 13.282 5.002 -17.511 1.00 84.81 93 LEU A N 1
ATOM 745 C CA . LEU A 1 93 ? 12.811 6.079 -18.393 1.00 84.81 93 LEU A CA 1
ATOM 746 C C . LEU A 1 93 ? 13.823 7.228 -18.508 1.00 84.81 93 LEU A C 1
ATOM 748 O O . LEU A 1 93 ? 13.975 7.812 -19.580 1.00 84.81 93 LEU A O 1
ATOM 752 N N . ARG A 1 94 ? 14.549 7.550 -17.427 1.00 88.81 94 ARG A N 1
ATOM 753 C CA . ARG A 1 94 ? 15.636 8.541 -17.480 1.00 88.81 94 ARG A CA 1
ATOM 754 C C . ARG A 1 94 ? 16.815 8.066 -18.324 1.00 88.81 94 ARG A C 1
ATOM 756 O O . ARG A 1 94 ? 17.403 8.900 -19.001 1.00 88.81 94 ARG A O 1
ATOM 763 N N . VAL A 1 95 ? 17.175 6.784 -18.280 1.00 88.88 95 VAL A N 1
ATOM 764 C CA . VAL A 1 95 ? 18.263 6.245 -19.111 1.00 88.88 95 VAL A CA 1
ATOM 765 C C . VAL A 1 95 ? 17.839 6.173 -20.574 1.00 88.88 95 VAL A C 1
ATOM 767 O O . VAL A 1 95 ? 18.548 6.707 -21.419 1.00 88.88 95 VAL A O 1
ATOM 770 N N . VAL A 1 96 ? 16.653 5.634 -20.871 1.00 84.88 96 VAL A N 1
ATOM 771 C CA . VAL A 1 96 ? 16.106 5.582 -22.238 1.00 84.88 96 VAL A CA 1
ATOM 772 C C . VAL A 1 96 ? 16.071 6.978 -22.860 1.00 84.88 96 VAL A C 1
ATOM 774 O O . VAL A 1 96 ? 16.552 7.155 -23.973 1.00 84.88 96 VAL A O 1
ATOM 777 N N . LYS A 1 97 ? 15.613 7.996 -22.116 1.00 82.38 97 LYS A N 1
ATOM 778 C CA . LYS A 1 97 ? 15.614 9.390 -22.590 1.00 82.38 97 LYS A CA 1
ATOM 779 C C . LYS A 1 97 ? 17.015 9.925 -22.926 1.00 82.38 97 LYS A C 1
ATOM 781 O O . LYS A 1 97 ? 17.131 10.783 -23.792 1.00 82.38 97 LYS A O 1
ATOM 786 N N . ARG A 1 98 ? 18.067 9.471 -22.233 1.00 85.62 98 ARG A N 1
ATOM 787 C CA . ARG A 1 98 ? 19.457 9.880 -22.515 1.00 85.62 98 ARG A CA 1
ATOM 788 C C . ARG A 1 98 ? 20.037 9.153 -23.724 1.00 85.62 98 ARG A C 1
ATOM 790 O O . ARG A 1 98 ? 20.765 9.773 -24.485 1.00 85.62 98 ARG A O 1
ATOM 797 N N . LEU A 1 99 ? 19.741 7.861 -23.867 1.00 83.19 99 LEU A N 1
ATOM 798 C CA . LEU A 1 99 ? 20.275 7.026 -24.947 1.00 83.19 99 LEU A CA 1
ATOM 799 C C . LEU A 1 99 ? 19.561 7.277 -26.280 1.00 83.19 99 LEU A C 1
ATOM 801 O O . LEU A 1 99 ? 20.203 7.305 -27.323 1.00 83.19 99 LEU A O 1
ATOM 805 N N . HIS A 1 100 ? 18.249 7.510 -26.243 1.00 81.12 100 HIS A N 1
ATOM 806 C CA . HIS A 1 100 ? 17.420 7.754 -27.422 1.00 81.12 100 HIS A CA 1
ATOM 807 C C . HIS A 1 100 ? 16.635 9.064 -27.273 1.00 81.12 100 HIS A C 1
ATOM 809 O O . HIS A 1 100 ? 15.422 9.037 -27.041 1.00 81.12 100 HIS A O 1
ATOM 815 N N . PRO A 1 101 ? 17.299 10.225 -27.408 1.00 71.25 101 PRO A N 1
ATOM 816 C CA . PRO A 1 101 ? 16.624 11.520 -27.346 1.00 71.25 101 PRO A CA 1
ATOM 817 C C . PRO A 1 101 ? 15.575 11.687 -28.461 1.00 71.25 101 PRO A C 1
ATOM 819 O O . PRO A 1 101 ? 14.533 12.286 -28.216 1.00 71.25 101 PRO A O 1
ATOM 822 N N . GLU A 1 102 ? 15.789 11.081 -29.636 1.00 64.69 102 GLU A N 1
ATOM 823 C CA . GLU A 1 102 ? 14.879 11.153 -30.795 1.00 64.69 102 GLU A CA 1
ATOM 824 C C . GLU A 1 102 ? 13.513 10.481 -30.547 1.00 64.69 102 GLU A C 1
ATOM 826 O O . GLU A 1 102 ? 12.489 10.938 -31.051 1.00 64.69 102 GLU A O 1
ATOM 831 N N . LEU A 1 103 ? 13.458 9.436 -29.710 1.00 61.38 103 LEU A N 1
ATOM 832 C CA . LEU A 1 103 ? 12.206 8.751 -29.350 1.00 61.38 103 LEU A CA 1
ATOM 833 C C . LEU A 1 103 ? 11.401 9.502 -28.276 1.00 61.38 103 LEU A C 1
ATOM 835 O O . LEU A 1 103 ? 10.238 9.183 -28.043 1.00 61.38 103 LEU A O 1
ATOM 839 N N . ALA A 1 104 ? 11.993 10.502 -27.616 1.00 57.41 104 ALA A N 1
ATOM 840 C CA . ALA A 1 104 ? 11.323 11.276 -26.571 1.00 57.41 104 ALA A CA 1
ATOM 841 C C . ALA A 1 104 ? 10.397 12.378 -27.125 1.00 57.41 104 ALA A C 1
ATOM 843 O O . ALA A 1 104 ? 9.615 12.945 -26.360 1.00 57.41 104 ALA A O 1
ATOM 844 N N . THR A 1 105 ? 10.483 12.683 -28.425 1.00 57.53 105 THR A N 1
ATOM 845 C CA . THR A 1 105 ? 9.748 13.783 -29.081 1.00 57.53 105 THR A CA 1
ATOM 846 C C . THR A 1 105 ? 8.511 13.313 -29.857 1.00 57.53 105 THR A C 1
ATOM 848 O O . THR A 1 105 ? 7.706 14.142 -30.284 1.00 57.53 105 THR A O 1
ATOM 851 N N . ALA A 1 106 ? 8.313 12.000 -30.019 1.00 53.12 106 ALA A N 1
ATOM 852 C CA . ALA A 1 106 ? 7.099 11.460 -30.623 1.00 53.12 106 ALA A CA 1
ATOM 853 C C . ALA A 1 106 ? 5.913 11.602 -29.648 1.00 53.12 106 ALA A C 1
ATOM 855 O O . ALA A 1 106 ? 5.900 11.041 -28.553 1.00 53.12 106 ALA A O 1
ATOM 856 N N . GLN A 1 107 ? 4.938 12.420 -30.044 1.00 46.84 107 GLN A N 1
ATOM 857 C CA . GLN A 1 107 ? 3.717 12.754 -29.303 1.00 46.84 107 GLN A CA 1
ATOM 858 C C . GLN A 1 107 ? 2.878 11.516 -28.912 1.00 46.84 107 GLN A C 1
ATOM 860 O O . GLN A 1 107 ? 2.869 10.522 -29.638 1.00 46.84 107 GLN A O 1
ATOM 865 N N . PRO A 1 108 ? 2.101 11.576 -27.812 1.00 48.00 108 PRO A N 1
ATOM 866 C CA . PRO A 1 108 ? 1.264 10.478 -27.357 1.00 48.00 108 PRO A CA 1
ATOM 867 C C . PRO A 1 108 ? -0.059 10.476 -28.134 1.00 48.00 108 PRO A C 1
ATOM 869 O O . PRO A 1 108 ? -1.027 11.122 -27.741 1.00 48.00 108 PRO A O 1
ATOM 872 N N . HIS A 1 109 ? -0.123 9.729 -29.230 1.00 43.25 109 HIS A N 1
ATOM 873 C CA . HIS A 1 109 ? -1.390 9.362 -29.864 1.00 43.25 109 HIS A CA 1
ATOM 874 C C . HIS A 1 109 ? -1.461 7.848 -30.073 1.00 43.25 109 HIS A C 1
ATOM 876 O O . HIS A 1 109 ? -1.156 7.328 -31.137 1.00 43.25 109 HIS A O 1
ATOM 882 N N . SER A 1 110 ? -1.836 7.137 -29.010 1.00 38.22 110 SER A N 1
ATOM 883 C CA . SER A 1 110 ? -2.810 6.029 -29.005 1.00 38.22 110 SER A CA 1
ATOM 884 C C . SER A 1 110 ? -2.636 5.180 -27.734 1.00 38.22 110 SER A C 1
ATOM 886 O O . SER A 1 110 ? -1.513 4.994 -27.262 1.00 38.22 110 SER A O 1
ATOM 888 N N . PRO A 1 111 ? -3.728 4.682 -27.130 1.00 49.41 111 PRO A N 1
ATOM 889 C CA . PRO A 1 111 ? -3.682 3.910 -25.899 1.00 49.41 111 PRO A CA 1
ATOM 890 C C . PRO A 1 111 ? -3.608 2.407 -26.183 1.00 49.41 111 PRO A C 1
ATOM 892 O O . PRO A 1 111 ? -4.283 1.648 -25.506 1.00 49.41 111 PRO A O 1
ATOM 895 N N . GLU A 1 112 ? -2.851 1.938 -27.173 1.00 42.34 112 GLU A N 1
ATOM 896 C CA . GLU A 1 112 ? -2.795 0.501 -27.451 1.00 42.34 112 GLU A CA 1
ATOM 897 C C . GLU A 1 112 ? -1.371 0.054 -27.766 1.00 42.34 112 GLU A C 1
ATOM 899 O O . GLU A 1 112 ? -0.811 0.336 -28.817 1.00 42.34 112 GLU A O 1
ATOM 904 N N . THR A 1 113 ? -0.815 -0.686 -26.805 1.00 55.00 113 THR A N 1
ATOM 905 C CA . THR A 1 113 ? 0.114 -1.790 -27.049 1.00 55.00 113 THR A CA 1
ATOM 906 C C . THR A 1 113 ? 1.323 -1.454 -27.917 1.00 55.00 113 THR A C 1
ATOM 908 O O . THR A 1 113 ? 1.304 -1.660 -29.123 1.00 55.00 113 THR A O 1
ATOM 911 N N . GLN A 1 114 ? 2.420 -1.044 -27.283 1.00 47.12 114 GLN A N 1
ATOM 912 C CA . GLN A 1 114 ? 3.791 -1.171 -27.789 1.00 47.12 114 GLN A CA 1
ATOM 913 C C . GLN A 1 114 ? 4.726 -0.755 -26.648 1.00 47.12 114 GLN A C 1
ATOM 915 O O . GLN A 1 114 ? 4.452 0.193 -25.927 1.00 47.12 114 GLN A O 1
ATOM 920 N N . CYS A 1 115 ? 5.829 -1.414 -26.353 1.00 39.31 115 CYS A N 1
ATOM 921 C CA . CYS A 1 115 ? 6.501 -2.547 -26.954 1.00 39.31 115 CYS A CA 1
ATOM 922 C C . CYS A 1 115 ? 7.440 -3.021 -25.844 1.00 39.31 115 CYS A C 1
ATOM 924 O O . CYS A 1 115 ? 8.111 -2.206 -25.203 1.00 39.31 115 CYS A O 1
ATOM 926 N N . ILE A 1 116 ? 7.476 -4.324 -25.581 1.00 46.19 116 ILE A N 1
ATOM 927 C CA . ILE A 1 116 ? 8.607 -4.916 -24.874 1.00 46.19 116 ILE A CA 1
ATOM 928 C C . ILE A 1 116 ? 9.776 -4.702 -25.835 1.00 46.19 116 ILE A C 1
ATOM 930 O O . ILE A 1 116 ? 9.956 -5.475 -26.768 1.00 46.19 116 ILE A O 1
ATOM 934 N N . ALA A 1 117 ? 10.467 -3.569 -25.705 1.00 55.75 117 ALA A N 1
ATOM 935 C CA . ALA A 1 117 ? 11.711 -3.338 -26.406 1.00 55.75 117 ALA A CA 1
ATOM 936 C C . ALA A 1 117 ? 12.637 -4.456 -25.936 1.00 55.75 117 ALA A C 1
ATOM 938 O O . ALA A 1 117 ? 12.967 -4.542 -24.751 1.00 55.75 117 ALA A O 1
ATOM 939 N N . THR A 1 118 ? 12.939 -5.382 -26.838 1.00 53.28 118 THR A N 1
ATOM 940 C CA . THR A 1 118 ? 13.879 -6.471 -26.607 1.00 53.28 118 THR A CA 1
ATOM 941 C C . THR A 1 118 ? 15.264 -5.842 -26.508 1.00 53.28 118 THR A C 1
ATOM 943 O O . THR A 1 118 ? 16.007 -5.805 -27.481 1.00 53.28 118 THR A O 1
ATOM 946 N N . PHE A 1 119 ? 15.570 -5.249 -25.354 1.00 62.81 119 PHE A N 1
ATOM 947 C CA . PHE A 1 119 ? 16.900 -4.736 -25.062 1.00 62.81 119 PHE A CA 1
ATOM 948 C C . PHE A 1 119 ? 17.885 -5.892 -25.203 1.00 62.81 119 PHE A C 1
ATOM 950 O O . PHE A 1 119 ? 17.636 -6.996 -24.702 1.00 62.81 119 PHE A O 1
ATOM 957 N N . SER A 1 120 ? 18.985 -5.656 -25.912 1.00 75.12 120 SER A N 1
ATOM 958 C CA . SER A 1 120 ? 20.048 -6.650 -26.000 1.00 75.12 120 SER A CA 1
ATOM 959 C C . SER A 1 120 ? 20.626 -6.913 -24.599 1.00 75.12 120 SER A C 1
ATOM 961 O O . SER A 1 120 ? 20.623 -6.009 -23.755 1.00 75.12 120 SER A O 1
ATOM 963 N N . PRO A 1 121 ? 21.146 -8.121 -24.311 1.00 71.25 121 PRO A N 1
ATOM 964 C CA . PRO A 1 121 ? 21.735 -8.431 -23.004 1.00 71.25 121 PRO A CA 1
ATOM 965 C C . PRO A 1 121 ? 22.795 -7.409 -22.552 1.00 71.25 121 PRO A C 1
ATOM 967 O O . PRO A 1 121 ? 22.825 -7.028 -21.387 1.00 71.25 121 PRO A O 1
ATOM 970 N N . SER A 1 122 ? 23.586 -6.878 -23.489 1.00 73.38 122 SER A N 1
ATOM 971 C CA . SER A 1 122 ? 24.583 -5.826 -23.247 1.00 73.38 122 SER A CA 1
ATOM 972 C C . SER A 1 122 ? 23.988 -4.473 -22.845 1.00 73.38 122 SER A C 1
ATOM 974 O O . SER A 1 122 ? 24.567 -3.756 -22.032 1.00 73.38 122 SER A O 1
ATOM 976 N N . GLU A 1 123 ? 22.829 -4.101 -23.390 1.00 72.50 123 GLU A N 1
ATOM 977 C CA . GLU A 1 123 ? 22.138 -2.868 -22.993 1.00 72.50 123 GLU A CA 1
ATOM 978 C C . GLU A 1 123 ? 21.501 -3.014 -21.615 1.00 72.50 123 GLU A C 1
ATOM 980 O O . GLU A 1 123 ? 21.485 -2.055 -20.841 1.00 72.50 123 GLU A O 1
ATOM 985 N N . LEU A 1 124 ? 21.022 -4.219 -21.290 1.00 73.44 124 LEU A N 1
ATOM 986 C CA . LEU A 1 124 ? 20.495 -4.548 -19.971 1.00 73.44 124 LEU A CA 1
ATOM 987 C C . LEU A 1 124 ? 21.580 -4.427 -18.891 1.00 73.44 124 LEU A C 1
ATOM 989 O O . LEU A 1 124 ? 21.317 -3.852 -17.836 1.00 73.44 124 LEU A O 1
ATOM 993 N N . ASP A 1 125 ? 22.796 -4.899 -19.178 1.00 71.25 125 ASP A N 1
ATOM 994 C CA . ASP A 1 125 ? 23.949 -4.785 -18.278 1.00 71.25 125 ASP A CA 1
ATOM 995 C C . ASP A 1 125 ? 24.401 -3.329 -18.095 1.00 71.25 125 ASP A C 1
ATOM 997 O O . ASP A 1 125 ? 24.657 -2.898 -16.967 1.00 71.25 125 ASP A O 1
ATOM 1001 N N . MET A 1 126 ? 24.416 -2.522 -19.165 1.00 76.50 126 MET A N 1
ATOM 1002 C CA . MET A 1 126 ? 24.664 -1.081 -19.030 1.00 76.50 126 MET A CA 1
ATOM 1003 C C . MET A 1 126 ? 23.580 -0.393 -18.193 1.00 76.50 126 MET A C 1
ATOM 1005 O O . MET A 1 126 ? 23.892 0.393 -17.300 1.00 76.50 126 MET A O 1
ATOM 1009 N N . LEU A 1 127 ? 22.302 -0.692 -18.443 1.00 71.69 127 LEU A N 1
ATOM 1010 C CA . LEU A 1 127 ? 21.181 -0.156 -17.666 1.00 71.69 127 LEU A CA 1
ATOM 1011 C C . LEU A 1 127 ? 21.289 -0.547 -16.189 1.00 71.69 127 LEU A C 1
ATOM 1013 O O . LEU A 1 127 ? 21.103 0.309 -15.326 1.00 71.69 127 LEU A O 1
ATOM 1017 N N . ALA A 1 128 ? 21.632 -1.802 -15.892 1.00 73.94 128 ALA A N 1
ATOM 1018 C CA . ALA A 1 128 ? 21.831 -2.292 -14.533 1.00 73.94 128 ALA A CA 1
ATOM 1019 C C . ALA A 1 128 ? 22.957 -1.537 -13.805 1.00 73.94 128 ALA A C 1
ATOM 1021 O O . ALA A 1 128 ? 22.792 -1.185 -12.637 1.00 73.94 128 ALA A O 1
ATOM 1022 N N . PHE A 1 129 ? 24.050 -1.210 -14.501 1.00 72.19 129 PHE A N 1
ATOM 1023 C CA . PHE A 1 129 ? 25.165 -0.439 -13.945 1.00 72.19 129 PHE A CA 1
ATOM 1024 C C . PHE A 1 129 ? 24.773 0.996 -13.547 1.00 72.19 129 PHE A C 1
ATOM 1026 O O . PHE A 1 129 ? 25.264 1.514 -12.550 1.00 72.19 129 PHE A O 1
ATOM 1033 N N . TYR A 1 130 ? 23.845 1.634 -14.271 1.00 64.44 130 TYR A N 1
ATOM 1034 C CA . TYR A 1 130 ? 23.370 2.997 -13.971 1.00 64.44 130 TYR A CA 1
ATOM 1035 C C . TYR A 1 130 ? 22.236 3.072 -12.930 1.00 64.44 130 TYR A C 1
ATOM 1037 O O . TYR A 1 130 ? 21.779 4.174 -12.602 1.00 64.44 130 TYR A O 1
ATOM 1045 N N . LEU A 1 131 ? 21.733 1.927 -12.460 1.00 65.62 131 LEU A N 1
ATOM 1046 C CA . LEU A 1 131 ? 20.623 1.826 -11.504 1.00 65.62 131 LEU A CA 1
ATOM 1047 C C . LEU A 1 131 ? 21.065 1.480 -10.070 1.00 65.62 131 LEU A C 1
ATOM 1049 O O . LEU A 1 131 ? 20.211 1.485 -9.176 1.00 65.62 131 LEU A O 1
ATOM 1053 N N . LEU A 1 132 ? 22.357 1.195 -9.865 1.00 55.00 132 LEU A N 1
ATOM 1054 C CA . LEU A 1 132 ? 23.024 1.060 -8.562 1.00 55.00 132 LEU A CA 1
ATOM 1055 C C . LEU A 1 132 ? 23.444 2.434 -8.019 1.00 55.00 132 LEU A C 1
ATOM 1057 O O . LEU A 1 132 ? 23.310 2.620 -6.787 1.00 55.00 132 LEU A O 1
#

Radius of gyration: 25.46 Å; chains: 1; bounding box: 49×55×67 Å

pLDDT: mean 73.0, std 19.25, range [38.22, 98.0]

Foldseek 3Di:
DDDDDDDDDDDPDDDPPDPPPPPDPPDDDDPDQDPPVQFAPDPVRDGSDGFDWDQDPVPRDIDGDNGHPVVVVVVVVVVVVVVVVVLLVVLVVVVCCVVCVVVVPDDDPDDDDDDPPPDDPVNVVVSVVSSD

Secondary structure (DSSP, 8-state):
-----------------------------------GGGB---TTS---SBPPEEE-TTT--EEE-SS-HHHHHHHHHHHHHHHHHHHHHHHHHHHHHHH-GGGGSS-----S--------HHHHHHHHHTT-